Protein AF-A0A7W7FAH5-F1 (afdb_monomer_lite)

Radius of gyration: 15.13 Å; chains: 1; bounding box: 30×37×40 Å

pLDDT: mean 84.25, std 18.75, range [35.97, 97.44]

Structure (mmCIF, N/CA/C/O backbone):
data_AF-A0A7W7FAH5-F1
#
_entry.id   AF-A0A7W7FAH5-F1
#
loop_
_atom_site.group_PDB
_atom_site.id
_atom_site.type_symbol
_atom_site.label_atom_id
_atom_site.label_alt_id
_atom_site.label_comp_id
_atom_site.label_asym_id
_atom_site.label_entity_id
_atom_site.label_seq_id
_atom_site.pdbx_PDB_ins_code
_atom_site.Cartn_x
_atom_site.Cartn_y
_atom_site.Cartn_z
_atom_site.occupancy
_atom_site.B_iso_or_equiv
_atom_site.auth_seq_id
_atom_site.auth_comp_id
_atom_site.auth_asym_id
_atom_site.auth_atom_id
_atom_site.pdbx_PDB_model_num
ATOM 1 N N . MET A 1 1 ? -18.367 11.373 8.543 1.00 83.69 1 MET A N 1
ATOM 2 C CA . MET A 1 1 ? -17.884 10.150 7.865 1.00 83.69 1 MET A CA 1
ATOM 3 C C . MET A 1 1 ? -16.771 9.576 8.718 1.00 83.69 1 MET A C 1
ATOM 5 O O . MET A 1 1 ? -16.036 10.371 9.282 1.00 83.69 1 MET A O 1
ATOM 9 N N . ILE A 1 2 ? -16.698 8.254 8.877 1.00 92.25 2 ILE A N 1
ATOM 10 C CA . ILE A 1 2 ? -15.645 7.607 9.675 1.00 92.25 2 ILE A CA 1
ATOM 11 C C . ILE A 1 2 ? -14.468 7.302 8.745 1.00 92.25 2 ILE A C 1
ATOM 13 O O . ILE A 1 2 ? -14.677 6.835 7.624 1.00 92.25 2 ILE A O 1
ATOM 17 N N . SER A 1 3 ? -13.256 7.579 9.204 1.00 95.31 3 SER A N 1
ATOM 18 C CA . SER A 1 3 ? -12.002 7.409 8.468 1.00 95.31 3 SER A CA 1
ATOM 19 C C . SER A 1 3 ? -10.983 6.716 9.360 1.00 95.31 3 SER A C 1
ATOM 21 O O . SER A 1 3 ? -10.872 7.027 10.544 1.00 95.31 3 SER A O 1
ATOM 23 N N . PHE A 1 4 ? -10.213 5.806 8.767 1.00 95.94 4 PHE A N 1
ATOM 24 C CA . PHE A 1 4 ? -9.122 5.110 9.438 1.00 95.94 4 PHE A CA 1
ATOM 25 C C . PHE A 1 4 ? -7.817 5.330 8.680 1.00 95.94 4 PHE A C 1
ATOM 27 O O . PHE A 1 4 ? -7.815 5.356 7.448 1.00 95.94 4 PHE A O 1
ATOM 34 N N . PHE A 1 5 ? -6.720 5.496 9.411 1.00 94.81 5 PHE A N 1
ATOM 35 C CA . PHE A 1 5 ? -5.381 5.656 8.855 1.00 94.81 5 PHE A CA 1
ATOM 36 C C . PHE A 1 5 ? -4.352 5.038 9.795 1.00 94.81 5 PHE A C 1
ATOM 38 O O . PHE A 1 5 ? -4.417 5.241 11.006 1.00 94.81 5 PHE A O 1
ATOM 45 N N . ASP A 1 6 ? -3.388 4.311 9.240 1.00 94.19 6 ASP A N 1
ATOM 46 C CA . ASP A 1 6 ? -2.304 3.709 10.007 1.00 94.19 6 ASP A CA 1
ATOM 47 C C . ASP A 1 6 ? -0.955 4.096 9.395 1.00 94.19 6 ASP A C 1
ATOM 49 O O . ASP A 1 6 ? -0.711 3.868 8.212 1.00 94.19 6 ASP A O 1
ATOM 53 N N . GLU A 1 7 ? -0.057 4.669 10.197 1.00 92.38 7 GLU A N 1
ATOM 54 C CA . GLU A 1 7 ? 1.272 5.109 9.743 1.00 92.38 7 GLU A CA 1
ATOM 55 C C . GLU A 1 7 ? 2.101 3.957 9.147 1.00 92.38 7 GLU A C 1
ATOM 57 O O . GLU A 1 7 ? 2.951 4.187 8.284 1.00 92.38 7 GLU A O 1
ATOM 62 N N . ARG A 1 8 ? 1.821 2.697 9.522 1.00 89.50 8 ARG A N 1
ATOM 63 C CA . ARG A 1 8 ? 2.478 1.513 8.939 1.00 89.50 8 ARG A CA 1
ATOM 64 C C . ARG A 1 8 ? 2.242 1.390 7.431 1.00 89.50 8 ARG A C 1
ATOM 66 O O . ARG A 1 8 ? 3.074 0.814 6.735 1.00 89.50 8 ARG A O 1
ATOM 73 N N . GLN A 1 9 ? 1.175 1.995 6.901 1.00 90.25 9 GLN A N 1
ATOM 74 C CA . GLN A 1 9 ? 0.910 2.069 5.458 1.00 90.25 9 GLN A CA 1
ATOM 75 C C . GLN A 1 9 ? 2.027 2.782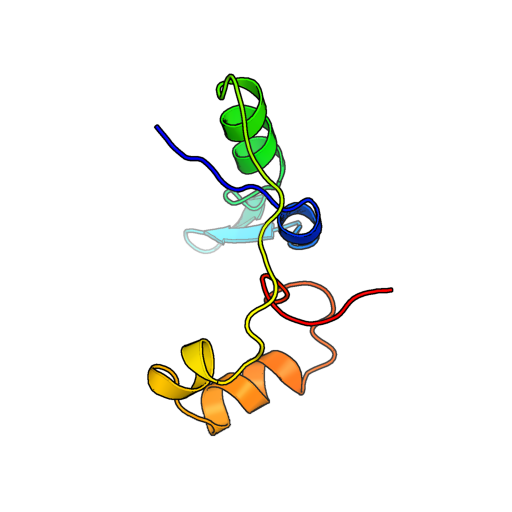 4.687 1.00 90.25 9 GLN A C 1
ATOM 77 O O . GLN A 1 9 ? 2.219 2.518 3.503 1.00 90.25 9 GLN A O 1
ATOM 82 N N . LEU A 1 10 ? 2.778 3.669 5.346 1.00 92.75 10 LEU A N 1
ATOM 83 C CA . LEU A 1 10 ? 3.839 4.458 4.722 1.00 92.75 10 LEU A CA 1
ATOM 84 C C . LEU A 1 10 ? 5.160 3.689 4.575 1.00 92.75 10 LEU A C 1
ATOM 86 O O . LEU A 1 10 ? 6.079 4.190 3.928 1.00 92.75 10 LEU A O 1
ATOM 90 N N . LEU A 1 11 ? 5.266 2.489 5.163 1.00 88.44 11 LEU A N 1
ATOM 91 C CA . LEU A 1 11 ? 6.468 1.649 5.094 1.00 88.44 11 LEU A CA 1
ATOM 92 C C . LEU A 1 11 ? 6.662 1.003 3.717 1.00 88.44 11 LEU A C 1
ATOM 94 O O . LEU A 1 11 ? 7.789 0.666 3.350 1.00 88.44 11 LEU A O 1
ATOM 98 N N . HIS A 1 12 ? 5.586 0.879 2.937 1.00 86.06 12 HIS A N 1
ATOM 99 C CA . HIS A 1 12 ? 5.673 0.507 1.533 1.00 86.06 12 HIS A CA 1
ATOM 100 C C . HIS A 1 12 ? 6.161 1.692 0.697 1.00 86.06 12 HIS A C 1
ATOM 102 O O . HIS A 1 12 ? 5.371 2.506 0.221 1.00 86.06 12 HIS A O 1
ATOM 108 N N . ALA A 1 13 ? 7.480 1.790 0.524 1.00 90.12 13 ALA A N 1
ATOM 109 C CA . ALA A 1 13 ? 8.114 2.860 -0.242 1.00 90.12 13 ALA A CA 1
ATOM 110 C C . ALA A 1 13 ? 9.119 2.346 -1.296 1.00 90.12 13 ALA A C 1
ATOM 112 O O . ALA A 1 13 ? 10.300 2.708 -1.238 1.00 90.12 13 ALA A O 1
ATOM 113 N N . PRO A 1 14 ? 8.696 1.516 -2.275 1.00 88.38 14 PRO A N 1
ATOM 114 C CA . PRO A 1 14 ? 9.551 1.182 -3.408 1.00 88.38 14 PRO A CA 1
ATOM 115 C C . PRO A 1 14 ? 10.009 2.450 -4.132 1.00 88.38 14 PRO A C 1
ATOM 117 O O . PRO A 1 14 ? 9.262 3.416 -4.270 1.00 88.38 14 PRO A O 1
ATOM 120 N N . LEU A 1 15 ? 11.243 2.448 -4.633 1.00 91.88 15 LEU A N 1
ATOM 121 C CA . LEU A 1 15 ? 11.800 3.622 -5.311 1.00 91.88 15 LEU A CA 1
ATOM 122 C C . LEU A 1 15 ? 11.427 3.689 -6.794 1.00 91.88 15 LEU A C 1
ATOM 124 O O . LEU A 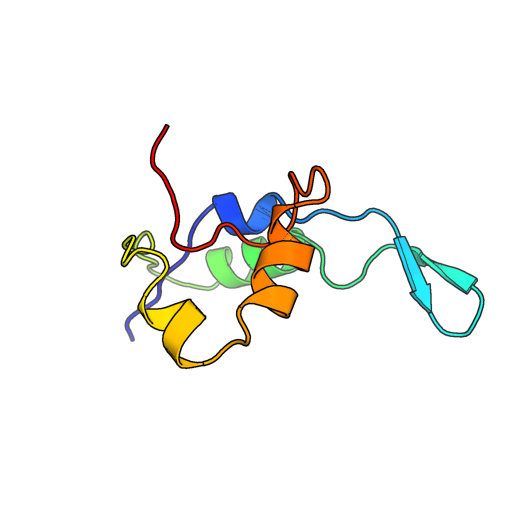1 15 ? 11.478 4.767 -7.386 1.00 91.88 15 LEU A O 1
ATOM 128 N N . ARG A 1 16 ? 11.125 2.544 -7.418 1.00 93.25 16 ARG A N 1
ATOM 129 C CA . ARG A 1 16 ? 10.912 2.446 -8.864 1.00 93.25 16 ARG A CA 1
ATOM 130 C C . ARG A 1 16 ? 9.831 1.437 -9.218 1.00 93.25 16 ARG A C 1
ATOM 132 O O . ARG A 1 16 ? 9.682 0.430 -8.536 1.00 93.25 16 ARG A O 1
ATOM 139 N N . GLU A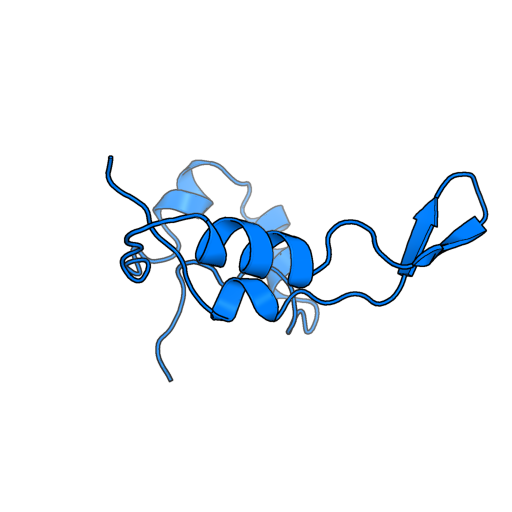 1 17 ? 9.176 1.671 -10.342 1.00 94.19 17 GLU A N 1
ATOM 140 C CA . GLU A 1 17 ? 8.357 0.694 -11.058 1.00 94.19 17 GLU A CA 1
ATOM 141 C C . GLU A 1 17 ? 8.857 0.531 -12.489 1.00 94.19 17 GLU A C 1
ATOM 143 O O . GLU A 1 17 ? 9.498 1.421 -13.054 1.00 94.19 17 GLU A O 1
ATOM 148 N N . LEU A 1 18 ? 8.576 -0.630 -13.073 1.00 95.88 18 LEU A N 1
ATOM 149 C CA . LEU A 1 18 ? 8.750 -0.838 -14.499 1.00 95.88 18 LEU A CA 1
ATOM 150 C C . LEU A 1 18 ? 7.471 -0.371 -15.198 1.00 95.88 18 LEU A C 1
ATOM 152 O O . LEU A 1 18 ? 6.458 -1.066 -15.172 1.00 95.88 18 LEU A O 1
ATOM 156 N N . HIS A 1 19 ? 7.528 0.793 -15.834 1.00 92.38 19 HIS A N 1
ATOM 157 C CA . HIS A 1 19 ? 6.403 1.375 -16.549 1.00 92.38 19 HIS A CA 1
ATOM 158 C C . HIS A 1 19 ? 6.780 1.598 -18.015 1.00 92.38 19 HIS A C 1
ATOM 160 O O . HIS A 1 19 ? 7.783 2.238 -18.326 1.00 92.38 19 HIS A O 1
ATOM 166 N N . ASN A 1 20 ? 5.991 1.033 -18.935 1.00 94.50 20 ASN A N 1
ATOM 167 C CA . ASN A 1 20 ? 6.208 1.120 -20.387 1.00 94.50 20 ASN A CA 1
ATOM 168 C C . ASN A 1 20 ? 7.634 0.745 -20.837 1.00 94.50 20 ASN A C 1
ATOM 170 O O . ASN A 1 20 ? 8.216 1.381 -21.714 1.00 94.50 20 ASN A O 1
ATOM 174 N N . GLY A 1 21 ? 8.201 -0.300 -20.226 1.00 96.44 21 GLY A N 1
ATOM 175 C CA . GLY A 1 21 ? 9.523 -0.828 -20.580 1.00 96.44 21 GLY A CA 1
ATOM 176 C C . GLY A 1 21 ? 10.709 -0.045 -20.009 1.00 96.44 21 GLY A C 1
ATOM 177 O O . GLY A 1 21 ? 11.850 -0.383 -20.316 1.00 96.44 21 GLY A O 1
ATOM 178 N N . ALA A 1 22 ? 10.470 0.962 -19.167 1.00 95.88 22 ALA A N 1
ATOM 179 C CA . ALA A 1 22 ? 11.514 1.732 -18.505 1.00 95.88 22 ALA A CA 1
ATOM 180 C C . ALA A 1 22 ? 11.319 1.753 -16.985 1.00 95.88 22 ALA A C 1
ATOM 182 O O . ALA A 1 22 ? 10.202 1.662 -16.482 1.00 95.88 22 ALA A O 1
ATOM 183 N N . TRP A 1 23 ? 12.421 1.896 -16.248 1.00 96.88 23 TRP A N 1
ATOM 184 C CA . TRP A 1 23 ? 12.361 2.170 -14.815 1.00 96.88 23 TRP A CA 1
ATOM 185 C C . TRP A 1 23 ? 11.966 3.627 -14.586 1.00 96.88 23 TRP A C 1
ATOM 187 O O . TRP A 1 23 ? 12.687 4.536 -15.000 1.00 96.88 23 TRP A O 1
ATOM 197 N N . THR A 1 24 ? 10.862 3.844 -13.887 1.00 95.81 24 THR A N 1
ATOM 198 C CA . THR A 1 24 ? 10.366 5.165 -13.488 1.00 95.81 24 THR A CA 1
ATOM 199 C C . THR A 1 24 ? 10.265 5.247 -11.968 1.00 95.81 24 THR A C 1
ATOM 201 O O . THR A 1 24 ? 10.242 4.204 -11.314 1.00 95.81 24 THR A O 1
ATOM 204 N N . PRO A 1 25 ? 10.221 6.449 -11.365 1.00 95.00 25 PRO A N 1
ATOM 205 C CA . PRO A 1 25 ? 9.862 6.588 -9.955 1.00 95.00 25 PRO A CA 1
ATOM 206 C C . PRO A 1 25 ? 8.514 5.920 -9.663 1.00 95.00 25 PRO A C 1
ATOM 208 O O . PRO A 1 25 ? 7.612 5.999 -10.493 1.00 95.00 25 PRO A O 1
ATOM 211 N N . TYR A 1 26 ? 8.390 5.273 -8.504 1.00 93.81 26 TYR A N 1
ATOM 212 C CA . TYR A 1 26 ? 7.159 4.588 -8.098 1.00 93.81 26 TYR A CA 1
ATOM 213 C C . TYR A 1 26 ? 6.020 5.592 -7.868 1.00 93.81 26 TYR A C 1
ATOM 215 O O . TYR A 1 26 ? 6.139 6.466 -7.006 1.00 93.81 26 TYR A O 1
ATOM 223 N N . ALA A 1 27 ? 4.924 5.485 -8.625 1.00 93.75 27 ALA A N 1
ATOM 224 C CA . ALA A 1 27 ? 3.803 6.419 -8.517 1.00 93.75 27 ALA A CA 1
ATOM 225 C C . ALA A 1 27 ? 2.977 6.239 -7.230 1.00 93.75 27 ALA A C 1
ATOM 227 O O . ALA A 1 27 ? 2.503 7.225 -6.662 1.00 93.75 27 ALA A O 1
ATOM 228 N N . GLU A 1 28 ? 2.822 5.007 -6.736 1.00 92.81 28 GLU A N 1
ATOM 229 C CA . GLU A 1 28 ? 2.083 4.685 -5.504 1.00 92.81 28 GLU A CA 1
ATOM 230 C C . GLU A 1 28 ? 2.911 4.977 -4.238 1.00 92.81 28 GLU A C 1
ATOM 232 O O . GLU A 1 28 ? 3.180 4.115 -3.406 1.00 92.81 28 GLU A O 1
ATOM 237 N N . CYS A 1 29 ? 3.364 6.223 -4.098 1.00 93.75 29 CYS A N 1
ATOM 238 C CA . CYS A 1 29 ? 4.277 6.635 -3.040 1.00 93.75 29 CYS A CA 1
ATOM 239 C C . CYS A 1 29 ? 3.562 7.080 -1.741 1.00 93.75 29 CYS A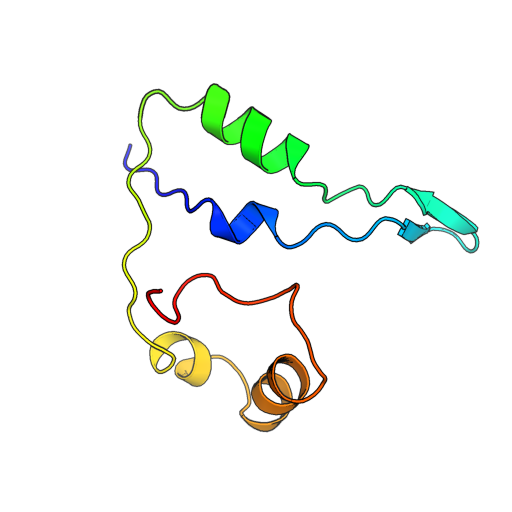 C 1
ATOM 241 O O . CYS A 1 29 ? 2.398 7.504 -1.770 1.00 93.75 29 CYS A O 1
ATOM 243 N N . PRO A 1 30 ? 4.272 7.089 -0.591 1.00 95.75 30 PRO A N 1
ATOM 244 C CA . PRO A 1 30 ? 3.714 7.508 0.701 1.00 95.75 30 PRO A CA 1
ATOM 245 C C . PRO A 1 30 ? 3.129 8.930 0.733 1.00 95.75 30 PRO A C 1
ATOM 247 O O . PRO A 1 30 ? 2.241 9.217 1.538 1.00 95.75 30 PRO A O 1
ATOM 250 N N . ASP A 1 31 ? 3.586 9.829 -0.143 1.00 96.94 31 ASP A N 1
ATOM 251 C CA . ASP A 1 31 ? 3.067 11.200 -0.210 1.00 96.94 31 ASP A CA 1
ATOM 252 C C . ASP A 1 31 ? 1.598 11.254 -0.637 1.00 96.94 31 ASP A C 1
ATOM 254 O O . ASP A 1 31 ? 0.872 12.148 -0.200 1.00 96.94 31 ASP A O 1
ATOM 258 N N . ARG A 1 32 ? 1.115 10.263 -1.401 1.00 96.81 32 ARG A N 1
ATOM 259 C CA . ARG A 1 32 ? -0.313 10.145 -1.731 1.00 96.81 32 ARG A CA 1
ATOM 260 C C . ARG A 1 32 ? -1.151 9.934 -0.474 1.00 96.81 32 ARG A C 1
ATOM 262 O O . ARG A 1 32 ? -2.121 10.654 -0.241 1.00 96.81 32 ARG A O 1
ATOM 269 N N . ALA A 1 33 ? -0.745 8.976 0.358 1.00 95.62 33 ALA A N 1
ATOM 270 C CA . ALA A 1 33 ? -1.424 8.649 1.605 1.00 95.62 33 ALA A CA 1
ATOM 271 C C . ALA A 1 33 ? -1.368 9.823 2.600 1.00 95.62 33 ALA A C 1
ATOM 273 O O . ALA A 1 33 ? -2.393 10.176 3.185 1.00 95.62 33 ALA A O 1
ATOM 274 N N . ARG A 1 34 ? -0.212 10.497 2.720 1.00 96.75 34 ARG A N 1
ATOM 275 C CA . ARG A 1 34 ? -0.073 11.724 3.524 1.00 96.75 34 ARG A CA 1
ATOM 276 C C . ARG A 1 34 ? -0.978 12.852 3.033 1.00 96.75 34 ARG A C 1
ATOM 278 O O . ARG A 1 34 ? -1.633 13.497 3.848 1.00 96.75 34 ARG A O 1
ATOM 285 N N . GLY A 1 35 ? -1.044 13.071 1.721 1.00 97.38 35 GLY A N 1
ATOM 286 C CA . GLY A 1 35 ? -1.910 14.083 1.117 1.00 97.38 35 GLY A CA 1
ATOM 287 C C . GLY A 1 35 ? -3.388 13.837 1.419 1.00 97.38 35 GLY A C 1
ATOM 288 O O . GLY A 1 35 ? -4.089 14.753 1.846 1.00 97.38 35 GLY A O 1
ATOM 289 N N . ILE A 1 36 ? -3.848 12.587 1.287 1.00 96.25 36 ILE A N 1
ATOM 290 C CA . ILE A 1 36 ? -5.218 12.199 1.654 1.00 96.25 36 ILE A CA 1
ATOM 291 C C . ILE A 1 36 ? -5.448 12.410 3.154 1.00 96.25 36 ILE A C 1
ATOM 293 O O . ILE A 1 36 ? -6.424 13.053 3.532 1.00 96.25 36 ILE A O 1
ATOM 297 N N . ARG A 1 37 ? -4.538 11.937 4.018 1.00 95.69 37 ARG A N 1
ATOM 298 C CA . ARG A 1 37 ? -4.642 12.113 5.474 1.00 95.69 37 ARG A CA 1
ATOM 299 C C . ARG A 1 37 ? -4.727 13.585 5.880 1.00 95.69 37 ARG A C 1
ATOM 301 O O . ARG A 1 37 ? -5.491 13.897 6.791 1.00 95.69 37 ARG A O 1
ATOM 308 N N . ALA A 1 38 ? -3.976 14.470 5.227 1.00 96.31 38 ALA A N 1
ATOM 309 C CA . ALA A 1 38 ? -3.994 15.909 5.489 1.00 96.31 38 ALA A CA 1
ATOM 310 C C . ALA A 1 38 ? -5.308 16.586 5.062 1.00 96.31 38 ALA A C 1
ATOM 312 O O . ALA A 1 38 ? -5.692 17.592 5.653 1.00 96.31 38 ALA A O 1
ATOM 313 N N . ALA A 1 39 ? -6.008 16.034 4.067 1.00 96.56 39 ALA A N 1
ATOM 314 C CA . ALA A 1 39 ? -7.319 16.516 3.632 1.00 96.56 39 ALA A CA 1
ATOM 315 C C . ALA A 1 39 ? -8.482 16.024 4.518 1.00 96.56 39 ALA A C 1
ATOM 317 O O . ALA A 1 39 ? -9.594 16.538 4.404 1.00 96.56 39 ALA A O 1
ATOM 318 N N . LEU A 1 40 ? -8.252 15.034 5.388 1.00 95.12 40 LEU A N 1
ATOM 319 C CA . LEU A 1 40 ? -9.257 14.505 6.310 1.00 95.12 40 LEU A CA 1
ATOM 320 C C . LEU A 1 40 ? -9.229 15.257 7.649 1.00 95.12 40 LEU A C 1
ATOM 322 O O . LEU A 1 40 ? -8.183 15.363 8.288 1.00 95.12 40 LEU A O 1
ATOM 326 N N . GLU A 1 41 ? -10.400 15.702 8.117 1.00 93.75 41 GLU A N 1
ATOM 327 C CA . GLU A 1 41 ? -10.551 16.348 9.433 1.00 93.75 41 GLU A CA 1
ATOM 328 C C . GLU A 1 41 ? -10.167 15.408 10.582 1.00 93.75 41 GLU A C 1
ATOM 330 O O . GLU A 1 41 ? -9.508 15.804 11.542 1.00 93.75 41 GLU A O 1
ATOM 335 N N . THR A 1 42 ? -10.568 14.141 10.473 1.00 93.88 42 THR A N 1
ATOM 336 C CA . THR A 1 42 ? -10.280 13.093 11.455 1.00 93.88 42 THR A CA 1
ATOM 337 C C . THR A 1 42 ? -9.820 11.827 10.746 1.00 93.88 42 THR A C 1
ATOM 339 O O . THR A 1 42 ? -10.130 11.612 9.575 1.00 93.88 42 THR A O 1
ATOM 342 N N . ALA A 1 43 ? -9.039 11.004 11.439 1.00 95.12 43 ALA A N 1
ATOM 343 C CA . ALA A 1 43 ? -8.763 9.625 11.061 1.00 95.12 43 ALA A CA 1
ATOM 344 C C . ALA A 1 43 ? -8.347 8.862 12.321 1.00 95.12 43 ALA A C 1
ATOM 346 O O . ALA A 1 43 ? -7.430 9.290 13.025 1.00 95.12 43 ALA A O 1
ATOM 347 N N . GLU A 1 44 ? -9.033 7.766 12.610 1.00 95.25 44 GLU A N 1
ATOM 348 C CA . GLU A 1 44 ? -8.725 6.888 13.735 1.00 95.25 44 GLU A CA 1
ATOM 349 C C . GLU A 1 44 ? -7.651 5.858 13.340 1.00 95.25 44 GLU A C 1
ATOM 351 O O . GLU A 1 44 ? -7.567 5.474 12.170 1.00 95.25 44 GLU A O 1
ATOM 356 N N . PRO A 1 45 ? -6.819 5.379 14.278 1.00 91.25 45 PRO A N 1
ATOM 357 C CA . PRO A 1 45 ? -5.910 4.276 13.994 1.00 91.25 45 PRO A CA 1
ATOM 358 C C . PRO A 1 45 ? -6.691 3.007 13.634 1.00 91.25 45 PRO A C 1
ATOM 360 O O . PRO A 1 45 ? -7.753 2.727 14.197 1.00 91.25 45 PRO A O 1
ATOM 363 N N . ALA A 1 46 ? -6.153 2.214 12.707 1.00 90.81 46 ALA A N 1
ATOM 364 C CA . ALA A 1 46 ? -6.754 0.934 12.360 1.00 90.81 46 ALA A CA 1
ATOM 365 C C . ALA A 1 46 ? -6.653 -0.049 13.538 1.00 90.81 46 ALA A C 1
ATOM 367 O O . ALA A 1 46 ? -5.604 -0.202 14.166 1.00 90.81 46 ALA A O 1
ATOM 368 N N . ARG A 1 47 ? -7.748 -0.759 13.818 1.00 92.50 47 ARG A N 1
ATOM 369 C CA . ARG A 1 47 ? -7.742 -1.877 14.765 1.00 92.50 47 ARG A CA 1
ATOM 370 C C . ARG A 1 47 ? -7.136 -3.118 14.109 1.00 92.50 47 ARG A C 1
ATOM 372 O O . ARG A 1 47 ? -7.432 -3.421 12.957 1.00 92.50 47 ARG A O 1
ATOM 379 N N . ASP A 1 48 ? -6.352 -3.865 14.878 1.00 89.56 48 ASP A N 1
ATOM 380 C CA . ASP A 1 48 ? -5.880 -5.195 14.499 1.00 89.56 48 ASP A CA 1
ATOM 381 C C . ASP A 1 48 ? -6.984 -6.250 14.737 1.00 89.56 48 ASP A C 1
ATOM 383 O O . ASP A 1 48 ? -7.505 -6.390 15.850 1.00 89.56 48 ASP A O 1
ATOM 387 N N . PHE A 1 49 ? -7.374 -6.955 13.676 1.00 90.75 49 PHE A N 1
ATOM 388 C CA . PHE A 1 49 ? -8.343 -8.054 13.675 1.00 90.75 49 PHE A CA 1
ATOM 389 C C . PHE A 1 49 ? -7.678 -9.423 13.438 1.00 90.75 49 PHE A C 1
ATOM 391 O O . PHE A 1 49 ? -8.379 -10.433 13.350 1.00 90.75 49 PHE A O 1
ATOM 398 N N . GLY A 1 50 ? -6.346 -9.467 13.355 1.00 88.56 50 GLY A N 1
ATOM 399 C CA . GLY A 1 50 ? -5.571 -10.644 12.989 1.00 88.56 50 GLY A CA 1
ATOM 400 C C . GLY A 1 50 ? -5.740 -11.055 11.524 1.00 88.56 50 GLY A C 1
ATOM 401 O O . GLY A 1 50 ? -6.372 -10.369 10.721 1.00 88.56 50 GLY A O 1
ATOM 402 N N . MET A 1 51 ? -5.183 -12.221 11.189 1.00 89.00 51 MET A N 1
ATOM 403 C CA . MET A 1 51 ? -5.142 -12.740 9.817 1.00 89.00 51 MET A CA 1
ATOM 404 C C . MET A 1 51 ? -6.431 -13.398 9.333 1.00 89.00 51 MET A C 1
ATOM 406 O O . MET A 1 51 ? -6.666 -13.431 8.128 1.00 89.00 51 MET A O 1
ATOM 410 N N . GLY A 1 52 ? -7.294 -13.860 10.241 1.00 94.00 52 GLY A N 1
ATOM 411 C CA . GLY A 1 52 ? -8.502 -14.613 9.885 1.00 94.00 52 GLY A CA 1
ATOM 412 C C . GLY A 1 52 ? -9.379 -13.946 8.810 1.00 94.00 52 GLY A C 1
ATOM 413 O O . GLY A 1 52 ? -9.780 -14.625 7.867 1.00 94.00 52 GLY A O 1
ATOM 414 N N . PRO A 1 53 ? -9.659 -12.626 8.875 1.00 95.38 53 PRO A N 1
ATOM 415 C CA . PRO A 1 53 ? -10.406 -11.939 7.818 1.00 95.38 53 PRO A CA 1
ATOM 416 C C . PRO A 1 53 ? -9.699 -11.896 6.453 1.00 95.38 53 PRO A C 1
ATOM 418 O O . PRO A 1 53 ? -10.374 -11.900 5.428 1.00 95.38 53 PRO A O 1
ATOM 421 N N . ILE A 1 54 ? -8.363 -11.849 6.426 1.00 91.69 54 ILE A N 1
ATOM 422 C CA . ILE A 1 54 ? -7.563 -11.845 5.190 1.00 91.69 54 ILE A CA 1
ATOM 423 C C . ILE A 1 54 ? -7.532 -13.262 4.593 1.00 91.69 54 ILE A C 1
ATOM 425 O O . ILE A 1 54 ? -7.797 -13.441 3.405 1.00 91.69 54 ILE A O 1
ATOM 429 N N . GLU A 1 55 ? -7.287 -14.277 5.424 1.00 94.62 55 GLU A N 1
ATOM 430 C CA . GLU A 1 55 ? -7.287 -15.703 5.055 1.00 94.62 55 GLU A CA 1
ATOM 431 C C . GLU A 1 55 ? -8.654 -16.191 4.559 1.00 94.62 55 GLU A C 1
ATOM 433 O O . GLU A 1 55 ? -8.734 -17.094 3.733 1.00 94.62 55 GLU A O 1
ATOM 438 N N . ALA A 1 56 ? -9.749 -15.573 5.010 1.00 97.00 56 ALA A N 1
ATOM 439 C CA . ALA A 1 56 ? -11.093 -15.902 4.537 1.00 97.00 56 ALA A CA 1
ATOM 440 C C . ALA A 1 56 ? -11.329 -15.555 3.052 1.00 97.00 56 ALA A C 1
ATOM 442 O O . ALA A 1 56 ? -12.322 -16.000 2.473 1.00 97.00 56 ALA A O 1
ATOM 443 N N . VAL A 1 57 ? -10.455 -14.744 2.445 1.00 97.44 57 VAL A N 1
ATOM 444 C CA . VAL A 1 57 ? -10.588 -14.254 1.062 1.00 97.44 57 VAL A CA 1
ATOM 445 C C . VAL A 1 57 ? -9.396 -14.656 0.190 1.00 97.44 57 VAL A C 1
ATOM 447 O O . VAL A 1 57 ? -9.564 -14.849 -1.015 1.00 97.44 57 VAL A O 1
ATOM 450 N N . HIS A 1 58 ? -8.202 -14.784 0.771 1.00 92.44 58 HIS A N 1
ATOM 451 C CA . HIS A 1 58 ? -6.968 -15.082 0.048 1.00 92.44 58 HIS A CA 1
ATOM 452 C C . HIS A 1 58 ? -6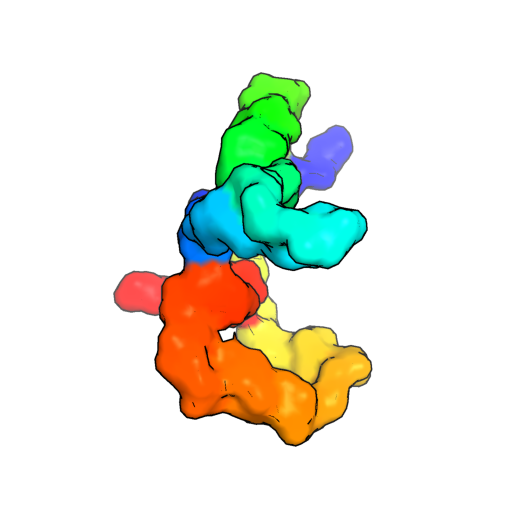.503 -16.524 0.248 1.00 92.44 58 HIS A C 1
ATOM 454 O O . HIS A 1 58 ? -6.592 -17.080 1.337 1.00 92.44 58 HIS A O 1
ATOM 460 N N . ASP A 1 59 ? -5.949 -17.099 -0.818 1.00 95.88 59 ASP A N 1
ATOM 461 C CA . ASP A 1 59 ? -5.320 -18.413 -0.778 1.00 95.88 59 ASP A CA 1
ATOM 462 C C . ASP A 1 59 ? -4.104 -18.440 0.167 1.00 95.88 59 ASP A C 1
ATOM 464 O O . ASP A 1 59 ? -3.348 -17.467 0.268 1.00 95.88 59 ASP A O 1
ATOM 468 N N . ALA A 1 60 ? -3.913 -19.568 0.852 1.00 92.94 60 ALA A N 1
ATOM 469 C CA . ALA A 1 60 ? -2.869 -19.720 1.857 1.00 92.94 60 ALA A CA 1
ATOM 470 C C . ALA A 1 60 ? -1.455 -19.672 1.256 1.00 92.94 60 ALA A C 1
ATOM 472 O O . ALA A 1 60 ? -0.573 -19.055 1.854 1.00 92.94 60 ALA A O 1
ATOM 473 N N . ASP A 1 61 ? -1.236 -20.251 0.071 1.00 93.75 61 ASP A N 1
ATOM 474 C CA . ASP A 1 61 ? 0.075 -20.236 -0.586 1.00 93.75 61 ASP A CA 1
ATOM 475 C C . ASP A 1 61 ? 0.411 -18.828 -1.089 1.00 93.75 61 ASP A C 1
ATOM 477 O O . ASP A 1 61 ? 1.564 -18.396 -1.025 1.00 93.75 61 ASP A O 1
ATOM 481 N N . TYR A 1 62 ? -0.597 -18.065 -1.524 1.00 91.75 62 TYR A N 1
ATOM 482 C CA . TYR A 1 62 ? -0.422 -16.652 -1.866 1.00 91.75 62 TYR A CA 1
ATOM 483 C C . TYR A 1 62 ? 0.003 -15.814 -0.654 1.00 91.75 62 TYR A C 1
ATOM 485 O O . TYR A 1 62 ? 0.948 -15.029 -0.743 1.00 91.75 62 TYR A O 1
ATOM 493 N N . LEU A 1 63 ? -0.655 -15.992 0.494 1.00 89.50 63 LEU A N 1
ATOM 494 C CA . LEU A 1 63 ? -0.265 -15.301 1.724 1.00 89.50 63 LEU A CA 1
ATOM 495 C C . LEU A 1 63 ? 1.130 -15.738 2.189 1.00 89.50 63 LEU A C 1
ATOM 497 O O . LEU A 1 63 ? 1.945 -14.893 2.553 1.00 89.50 63 LEU A O 1
ATOM 501 N N . ALA A 1 64 ? 1.452 -17.030 2.102 1.00 89.50 64 ALA A N 1
ATOM 502 C CA . ALA A 1 64 ? 2.783 -17.541 2.413 1.00 89.50 64 AL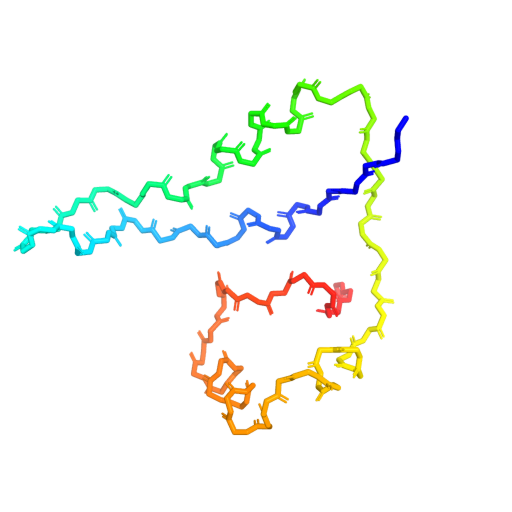A A CA 1
ATOM 503 C C . ALA A 1 64 ? 3.866 -16.947 1.496 1.00 89.50 64 ALA A C 1
ATOM 505 O O . ALA A 1 64 ? 4.950 -16.621 1.975 1.00 89.50 64 ALA A O 1
ATOM 506 N N . LEU A 1 65 ? 3.578 -16.745 0.205 1.00 86.75 65 LEU A N 1
ATOM 507 C CA . LEU A 1 65 ? 4.481 -16.066 -0.727 1.00 86.75 65 LEU A CA 1
ATOM 508 C C . LEU A 1 65 ? 4.742 -14.612 -0.307 1.00 86.75 65 LEU A C 1
ATOM 510 O O . LEU A 1 65 ? 5.889 -14.166 -0.342 1.00 86.75 65 LEU A O 1
ATOM 514 N N . LEU A 1 66 ? 3.696 -13.884 0.095 1.00 84.62 66 LEU A N 1
ATOM 515 C CA . LEU A 1 66 ? 3.814 -12.493 0.536 1.00 84.62 66 LEU A CA 1
ATOM 516 C C . LEU A 1 66 ? 4.562 -12.354 1.869 1.00 84.62 66 LEU A C 1
ATOM 518 O O . LEU A 1 66 ? 5.309 -11.396 2.037 1.00 84.62 66 LEU A O 1
ATOM 522 N N . PHE A 1 67 ? 4.397 -13.297 2.802 1.00 79.44 67 PHE A N 1
ATOM 523 C CA . PHE A 1 67 ? 5.041 -13.234 4.120 1.00 79.44 67 PHE A CA 1
ATOM 524 C C . PHE A 1 67 ? 6.421 -13.912 4.181 1.00 79.44 67 PHE A C 1
ATOM 526 O O . PHE A 1 67 ? 7.243 -13.544 5.017 1.00 79.44 67 PHE A O 1
ATOM 533 N N . GLY A 1 68 ? 6.692 -14.902 3.326 1.00 58.53 68 GLY A N 1
ATOM 534 C CA . GLY A 1 68 ? 7.854 -15.796 3.424 1.00 58.53 68 GLY A CA 1
ATOM 535 C C . GLY A 1 68 ? 9.152 -15.304 2.773 1.00 58.53 68 GLY A C 1
ATOM 536 O O . GLY A 1 68 ? 10.195 -15.923 2.972 1.00 58.53 68 GLY A O 1
ATOM 537 N N . LEU A 1 69 ? 9.124 -14.211 2.006 1.00 48.81 69 LEU A N 1
ATOM 538 C CA . LEU A 1 69 ? 10.290 -13.665 1.298 1.00 48.81 69 LEU A CA 1
ATOM 539 C C . LEU A 1 69 ? 10.801 -12.366 1.941 1.00 48.81 69 LEU A C 1
ATOM 541 O O . LEU A 1 69 ? 10.718 -11.340 1.287 1.00 48.81 69 LEU A O 1
ATOM 545 N N . ASP A 1 70 ? 11.289 -12.362 3.192 1.00 47.12 70 ASP A N 1
ATOM 546 C CA . ASP A 1 70 ? 11.898 -11.170 3.846 1.00 47.12 70 ASP A CA 1
ATOM 547 C C . ASP A 1 70 ? 11.194 -9.835 3.491 1.00 47.12 70 ASP A C 1
ATOM 549 O O . ASP A 1 70 ? 11.805 -8.803 3.193 1.00 47.12 70 ASP A O 1
ATOM 553 N N . PHE A 1 71 ? 9.859 -9.878 3.460 1.00 46.78 71 PHE A N 1
ATOM 554 C CA . PHE A 1 71 ? 9.013 -8.851 2.864 1.00 46.78 71 PHE A CA 1
ATOM 555 C C . PHE A 1 71 ? 8.733 -7.778 3.919 1.00 46.78 71 PHE A C 1
ATOM 557 O O . PHE A 1 71 ? 7.614 -7.565 4.371 1.00 46.78 71 PHE A O 1
ATOM 564 N N . LEU A 1 72 ? 9.783 -7.075 4.337 1.00 45.28 72 LEU A N 1
ATOM 565 C CA . LEU A 1 72 ? 9.716 -6.019 5.350 1.00 45.28 72 LEU A CA 1
ATOM 566 C C . LEU A 1 72 ? 9.046 -4.723 4.850 1.00 45.28 72 LEU A C 1
ATOM 568 O O . LEU A 1 72 ? 9.175 -3.688 5.497 1.00 45.28 72 LEU A O 1
ATOM 572 N N . GLN A 1 73 ? 8.343 -4.731 3.709 1.00 48.78 73 GLN A N 1
ATOM 573 C CA . GLN A 1 73 ? 7.797 -3.497 3.128 1.00 48.78 73 GLN A CA 1
ATOM 574 C C . GLN A 1 73 ? 6.403 -3.564 2.502 1.00 48.78 73 GLN A C 1
ATOM 576 O O . GLN A 1 73 ? 5.957 -2.545 1.984 1.00 48.78 73 GLN A O 1
ATOM 581 N N . VAL A 1 74 ? 5.658 -4.668 2.527 1.00 45.97 74 VAL A N 1
ATOM 582 C CA . VAL A 1 74 ? 4.291 -4.652 1.968 1.00 45.97 74 VAL A CA 1
ATOM 583 C C . VAL A 1 74 ? 3.445 -5.701 2.672 1.00 45.97 74 VAL A C 1
ATOM 585 O O . VAL A 1 74 ? 3.865 -6.842 2.735 1.00 45.97 74 VAL A O 1
ATOM 588 N N . PHE A 1 75 ? 2.265 -5.320 3.166 1.00 43.72 75 PHE A N 1
ATOM 589 C CA . PHE A 1 75 ? 1.347 -6.126 3.992 1.00 43.72 75 PHE A CA 1
ATOM 590 C C . PHE A 1 75 ? 1.670 -6.235 5.488 1.00 43.72 75 PHE A C 1
ATOM 592 O O . PHE A 1 75 ? 1.735 -7.317 6.053 1.00 43.72 75 PHE A O 1
ATOM 599 N N . VAL A 1 76 ? 1.708 -5.089 6.174 1.00 43.06 76 VAL A N 1
ATOM 600 C CA . VAL A 1 76 ? 1.211 -5.020 7.559 1.00 43.06 76 VAL A CA 1
ATOM 601 C C . VAL A 1 76 ? 0.336 -3.776 7.716 1.00 43.06 76 VAL A C 1
ATOM 603 O O . VAL A 1 76 ? 0.718 -2.753 8.275 1.00 43.06 76 VAL A O 1
ATOM 606 N N . ILE A 1 77 ? -0.876 -3.870 7.183 1.00 47.09 77 ILE A N 1
ATOM 607 C CA . ILE A 1 77 ? -2.039 -3.251 7.813 1.00 47.09 77 ILE A CA 1
ATOM 608 C C . ILE A 1 77 ? -2.734 -4.450 8.458 1.00 47.09 77 ILE A C 1
ATOM 610 O O . ILE A 1 77 ? -3.004 -5.418 7.755 1.00 47.09 77 ILE A O 1
ATOM 614 N N . VAL A 1 78 ? -3.005 -4.404 9.764 1.00 45.78 78 VAL A N 1
ATOM 615 C CA . VAL A 1 78 ? -3.715 -5.456 10.534 1.00 45.78 78 VAL A CA 1
ATOM 616 C C . VAL A 1 78 ? -2.881 -6.653 11.044 1.00 45.78 78 VAL A C 1
ATOM 618 O O . VAL A 1 78 ? -3.438 -7.728 11.212 1.00 45.78 78 VAL A O 1
ATOM 621 N N . ILE A 1 79 ? -1.580 -6.530 11.345 1.00 44.06 79 ILE A N 1
ATOM 622 C CA . ILE A 1 79 ? -0.934 -7.579 12.169 1.00 44.06 79 ILE A CA 1
ATOM 623 C C . ILE A 1 79 ? 0.298 -7.092 12.946 1.00 44.06 79 ILE A C 1
ATOM 625 O O . ILE A 1 79 ? 1.346 -6.821 12.374 1.00 44.06 79 ILE A O 1
ATOM 629 N N . SER A 1 80 ? 0.167 -7.069 14.270 1.00 35.97 80 SER A N 1
ATOM 630 C CA . SER A 1 80 ? 1.211 -6.980 15.309 1.00 35.97 80 SER A CA 1
ATOM 631 C C . SER A 1 80 ? 1.508 -5.588 15.907 1.00 35.97 80 SER A C 1
ATOM 633 O O . SER A 1 80 ? 1.729 -4.621 15.167 1.00 35.97 80 SER A O 1
ATOM 635 N N . PRO A 1 81 ? 1.526 -5.480 17.258 1.00 36.66 81 PRO A N 1
ATOM 636 C CA . PRO A 1 81 ? 2.053 -4.340 18.011 1.00 36.66 81 PRO A CA 1
ATOM 637 C C . PRO A 1 81 ? 3.593 -4.437 18.166 1.00 36.66 81 PRO A C 1
ATOM 639 O O . PRO A 1 81 ? 4.157 -5.468 17.793 1.00 36.66 81 PRO A O 1
ATOM 642 N N . PRO A 1 82 ? 4.268 -3.375 18.662 1.00 44.62 82 PRO A N 1
ATOM 643 C CA . PRO A 1 82 ? 5.723 -3.347 18.885 1.00 44.62 82 PRO A CA 1
ATOM 644 C C . PRO A 1 82 ? 6.248 -4.431 19.832 1.00 44.62 82 PRO A C 1
ATOM 646 O O . PRO A 1 82 ? 5.489 -4.864 20.731 1.00 44.62 82 PRO A O 1
#

Foldseek 3Di:
DAAADAPLLQLQADQWDCDPNDTDGDPPHSVVVVVVVVVDPDHHYQDAPDCVVVCVPDDPVVVCVCPVPPNRRDDPPRDDDD

InterPro domains:
  IPR023696 Ureohydrolase domain superfamily [SSF52768] (3-74)
  IPR037138 Histone deacetylase domain superfamily [G3DSA:3.40.800.20] (1-72)

Organism: NCBI:txid333708

Sequence (82 aa):
MISFFDERQLLHAPLRELHNGAWTPYAECPDRARGIRAALETAEPARDFGMGPIEAVHDADYLALLFGLDFLQVFVIVISPP

Secondary structure (DSSP, 8-state):
---B--GGGGG---SEEEETTEEEE-SS-HHHHHHHHHH-S--BPPPP--SHHHHTTS-HHHHHHHHHS--TTS--SSS---